Protein AF-A0A8H6XBQ9-F1 (afdb_monomer_lite)

Sequence (70 aa):
MAPTKSSPNVPKKKRSSGGLKKRKPTAYNKFMSEEMARLKAAGVEDGTARRTQATKNWNAHGKADSSSSP

Radius of gyration: 23.05 Å; chains: 1; bounding box: 31×80×33 Å

Foldseek 3Di:
DDDDDDDPDDPPPPPPPPPPPPPDQDPLRVQLVVQLVVVVVVVPPDPVVSSVVSVVVVVVVVVVVVPPDD

Structure (mmCIF, N/CA/C/O backbone):
data_AF-A0A8H6XBQ9-F1
#
_entry.id   AF-A0A8H6XBQ9-F1
#
loop_
_atom_site.group_PDB
_atom_site.id
_atom_site.type_symbol
_atom_site.label_atom_id
_atom_site.label_alt_id
_atom_site.label_comp_id
_atom_site.label_asym_id
_atom_site.label_entity_id
_atom_site.label_seq_id
_atom_site.pdbx_PDB_ins_code
_atom_site.Cartn_x
_atom_site.Cartn_y
_atom_site.Cartn_z
_atom_site.occupancy
_atom_site.B_iso_or_equiv
_atom_site.auth_seq_id
_atom_site.auth_comp_id
_atom_site.auth_asym_id
_atom_site.auth_atom_id
_atom_site.pdbx_PDB_model_num
ATOM 1 N N . MET A 1 1 ? -11.016 58.395 -5.309 1.00 43.66 1 MET A N 1
ATOM 2 C CA . MET A 1 1 ? -10.900 56.949 -5.010 1.00 43.66 1 MET A CA 1
ATOM 3 C C . MET A 1 1 ? -11.155 56.174 -6.293 1.00 43.66 1 MET A C 1
ATOM 5 O O . MET A 1 1 ? -12.286 56.163 -6.752 1.00 43.66 1 MET A O 1
ATOM 9 N N . ALA A 1 2 ? -10.113 55.613 -6.909 1.00 52.06 2 ALA A N 1
ATOM 10 C CA . ALA A 1 2 ? -10.237 54.763 -8.096 1.00 52.06 2 ALA A CA 1
ATOM 11 C C . ALA A 1 2 ? -10.155 53.282 -7.670 1.00 52.06 2 ALA A C 1
ATOM 13 O O . ALA A 1 2 ? -9.287 52.958 -6.852 1.00 52.06 2 ALA A O 1
ATOM 14 N N . PRO A 1 3 ? -11.041 52.393 -8.158 1.00 55.62 3 PRO A N 1
ATOM 15 C CA . PRO A 1 3 ? -11.024 50.987 -7.785 1.00 55.62 3 PRO A CA 1
ATOM 16 C C . PRO A 1 3 ? -9.882 50.225 -8.467 1.00 55.62 3 PRO A C 1
ATOM 18 O O . PRO A 1 3 ? -9.358 50.593 -9.517 1.00 55.62 3 PRO A O 1
ATOM 21 N N . THR A 1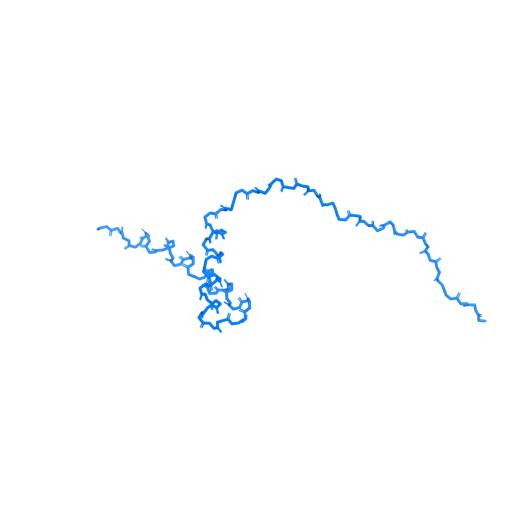 4 ? -9.478 49.164 -7.785 1.00 59.12 4 THR A N 1
ATOM 22 C CA . THR A 1 4 ? -8.258 48.384 -7.947 1.00 59.12 4 THR A CA 1
ATOM 23 C C . THR A 1 4 ? -8.323 47.339 -9.067 1.00 59.12 4 THR A C 1
ATOM 25 O O . THR A 1 4 ? -9.356 46.734 -9.321 1.00 59.12 4 THR A O 1
ATOM 28 N N . LYS A 1 5 ? -7.142 47.090 -9.659 1.00 58.94 5 LYS A N 1
ATOM 29 C CA . LYS A 1 5 ? -6.642 45.834 -10.258 1.00 58.94 5 LYS A CA 1
ATOM 30 C C . LYS A 1 5 ? -7.614 45.011 -11.120 1.00 58.94 5 LYS A C 1
ATOM 32 O O . LYS A 1 5 ? -8.352 44.170 -10.623 1.00 58.94 5 LYS A O 1
ATOM 37 N N . SER A 1 6 ? -7.392 45.057 -12.431 1.00 53.47 6 SER A N 1
ATOM 38 C CA . SER A 1 6 ? -7.649 43.916 -13.313 1.00 53.47 6 SER A CA 1
ATOM 39 C C . SER A 1 6 ? -6.453 43.744 -14.244 1.00 53.47 6 SER A C 1
ATOM 41 O O . SER A 1 6 ? -6.243 44.544 -15.148 1.00 53.47 6 SER A O 1
ATOM 43 N N . SER A 1 7 ? -5.622 42.737 -13.968 1.00 59.75 7 SER A N 1
ATOM 44 C CA . SER A 1 7 ? -4.614 42.245 -14.910 1.00 59.75 7 SER A CA 1
ATOM 45 C C . SER A 1 7 ? -5.182 40.973 -15.542 1.00 59.75 7 SER A C 1
ATOM 47 O O . SER A 1 7 ? -5.294 39.964 -14.840 1.00 59.75 7 SER A O 1
ATOM 49 N N . PRO A 1 8 ? -5.602 40.989 -16.819 1.00 63.53 8 PRO A N 1
ATOM 50 C CA . PRO A 1 8 ? -6.243 39.844 -17.438 1.00 63.53 8 PRO A CA 1
ATOM 51 C C . PRO A 1 8 ? -5.269 39.155 -18.397 1.00 63.53 8 PRO A C 1
ATOM 53 O O . PRO A 1 8 ? -5.452 39.225 -19.605 1.00 63.53 8 PRO A O 1
ATOM 56 N N . ASN A 1 9 ? -4.216 38.495 -17.903 1.00 56.09 9 ASN A N 1
ATOM 57 C CA . ASN A 1 9 ? -3.498 37.518 -18.733 1.00 56.09 9 ASN A CA 1
ATOM 58 C C . ASN A 1 9 ? -2.580 36.592 -17.927 1.00 56.09 9 ASN A C 1
ATOM 60 O O . ASN A 1 9 ? -1.358 36.702 -17.958 1.00 56.09 9 ASN A O 1
ATOM 64 N N . VAL A 1 10 ? -3.162 35.642 -17.200 1.00 63.97 10 VAL A N 1
ATOM 65 C CA . VAL A 1 10 ? -2.413 34.437 -16.825 1.00 63.97 10 VAL A CA 1
ATOM 66 C C . VAL A 1 10 ? -3.088 33.272 -17.535 1.00 63.97 10 VAL A C 1
ATOM 68 O O . VAL A 1 10 ? -4.196 32.890 -17.146 1.00 63.97 10 VAL A O 1
ATOM 71 N N . PRO A 1 11 ? -2.484 32.716 -18.600 1.00 61.78 11 PRO A N 1
ATOM 72 C CA . PRO A 1 11 ? -3.006 31.518 -19.230 1.00 61.78 11 PRO A CA 1
ATOM 73 C C . PRO A 1 11 ? -3.084 30.425 -18.165 1.00 61.78 11 PRO A C 1
ATOM 75 O O . PRO A 1 11 ? -2.069 30.032 -17.584 1.00 61.78 11 PRO A O 1
ATOM 78 N N . LYS A 1 12 ? -4.297 29.939 -17.875 1.00 65.06 12 LYS A N 1
ATOM 79 C CA . LYS A 1 12 ? -4.500 28.774 -17.008 1.00 65.06 12 LYS A CA 1
ATOM 80 C C . LYS A 1 12 ? -3.724 27.614 -17.627 1.00 65.06 12 LYS A C 1
ATOM 82 O O . LYS A 1 12 ? -4.142 27.059 -18.642 1.00 65.06 12 LYS A O 1
ATOM 87 N N . LYS A 1 13 ? -2.577 27.278 -17.032 1.00 65.50 13 LYS A N 1
ATOM 88 C CA . LYS A 1 13 ? -1.719 26.164 -17.439 1.00 65.50 13 LYS A CA 1
ATOM 89 C C . LYS A 1 13 ? -2.575 24.898 -17.439 1.00 65.50 13 LYS A C 1
ATOM 91 O O . LYS A 1 13 ? -2.905 24.373 -16.376 1.00 65.50 13 LYS A O 1
ATOM 96 N N . LYS A 1 14 ? -2.993 24.438 -18.625 1.00 62.56 14 LYS A N 1
ATOM 97 C CA . LYS A 1 14 ? -3.689 23.159 -18.780 1.00 62.56 14 LYS A CA 1
ATOM 98 C C . LYS A 1 14 ? -2.753 22.097 -18.211 1.00 62.56 14 LYS A C 1
ATOM 100 O O . LYS A 1 14 ? -1.660 21.902 -18.737 1.00 62.56 14 LYS A O 1
ATOM 105 N N . ARG A 1 15 ? -3.137 21.458 -17.100 1.00 63.06 15 ARG A N 1
ATOM 106 C CA . ARG A 1 15 ? -2.439 20.267 -16.607 1.00 63.06 15 ARG A CA 1
ATOM 107 C C . ARG A 1 15 ? -2.542 19.253 -17.731 1.00 63.06 15 ARG A C 1
ATOM 109 O O . ARG A 1 15 ? -3.637 18.777 -18.011 1.00 63.06 15 ARG A O 1
ATOM 116 N N . SER A 1 16 ? -1.428 18.997 -18.407 1.00 53.94 16 SER A N 1
ATOM 117 C CA . SER A 1 16 ? -1.338 17.997 -19.457 1.00 53.94 16 SER A CA 1
ATOM 118 C C . SER A 1 16 ? -1.867 16.684 -18.890 1.00 53.94 16 SER A C 1
ATOM 120 O O . SER A 1 16 ? -1.198 16.032 -18.089 1.00 53.94 16 SER A O 1
ATOM 122 N N . SER A 1 17 ? -3.079 16.291 -19.279 1.00 55.69 17 SER A N 1
ATOM 123 C CA . SER A 1 17 ? -3.567 14.923 -19.141 1.00 55.69 17 SER A CA 1
ATOM 124 C C . SER A 1 17 ? -2.842 14.087 -20.193 1.00 55.69 17 SER A C 1
ATOM 126 O O . SER A 1 17 ? -3.438 13.598 -21.149 1.00 55.69 17 SER A O 1
ATOM 128 N N . GLY A 1 18 ? -1.513 14.020 -20.074 1.00 48.94 18 GLY A N 1
ATOM 129 C CA . GLY A 1 18 ? -0.693 13.137 -20.879 1.00 48.94 18 GLY A CA 1
ATOM 130 C C . GLY A 1 18 ? -1.149 11.725 -20.566 1.00 48.94 18 GLY A C 1
ATOM 131 O O . GLY A 1 18 ? -1.019 11.279 -19.425 1.00 48.94 18 GLY A O 1
ATOM 132 N N . GLY A 1 19 ? -1.750 11.070 -21.557 1.00 55.06 19 GLY A N 1
ATOM 133 C CA . GLY A 1 19 ? -2.173 9.679 -21.506 1.00 55.06 19 GLY A CA 1
ATOM 134 C C . GLY A 1 19 ? -0.965 8.781 -21.291 1.00 55.06 19 GLY A C 1
ATOM 135 O O . GLY A 1 19 ? -0.424 8.200 -22.227 1.00 55.06 19 GLY A O 1
ATOM 136 N N . LEU A 1 20 ? -0.519 8.680 -20.043 1.00 57.19 20 LEU A N 1
ATOM 137 C CA . LEU A 1 20 ? 0.467 7.707 -19.636 1.00 57.19 20 LEU A CA 1
ATOM 138 C C . LEU A 1 20 ? -0.249 6.360 -19.730 1.00 57.19 20 LEU A C 1
ATOM 140 O O . LEU A 1 20 ? -1.084 6.051 -18.877 1.00 57.19 20 LEU A O 1
ATOM 144 N N . LYS A 1 21 ? 0.013 5.604 -20.812 1.00 64.06 21 LYS A N 1
ATOM 145 C CA . LYS A 1 21 ? -0.406 4.199 -20.965 1.00 64.06 21 LYS A CA 1
ATOM 146 C C . LYS A 1 21 ? -0.318 3.554 -19.586 1.00 64.06 21 LYS A C 1
ATOM 148 O O . LYS A 1 21 ? 0.774 3.553 -19.015 1.00 64.06 21 LYS A O 1
ATOM 153 N N . LYS A 1 22 ? -1.455 3.111 -19.027 1.00 68.50 22 LYS A N 1
ATOM 154 C CA . LYS A 1 22 ? -1.539 2.604 -17.648 1.00 68.50 22 LYS A CA 1
ATOM 155 C C . LYS A 1 22 ? -0.437 1.559 -17.464 1.00 68.50 22 LYS A C 1
ATOM 157 O O . LYS A 1 22 ? -0.536 0.455 -17.998 1.00 68.50 22 LYS A O 1
ATOM 162 N N . ARG A 1 23 ? 0.657 1.937 -16.792 1.00 77.19 23 ARG A N 1
ATOM 163 C CA . ARG A 1 23 ? 1.781 1.028 -16.551 1.00 77.19 23 ARG A CA 1
ATOM 164 C C . ARG A 1 23 ? 1.237 -0.126 -15.722 1.00 77.19 23 ARG A C 1
ATOM 166 O O . ARG A 1 23 ? 0.441 0.101 -14.810 1.00 77.19 23 ARG A O 1
ATOM 173 N N . LYS A 1 24 ? 1.652 -1.353 -16.049 1.00 84.56 24 LYS A N 1
ATOM 174 C CA . LYS A 1 24 ? 1.285 -2.522 -15.244 1.00 84.56 24 LYS A CA 1
ATOM 175 C C . LYS A 1 24 ? 1.686 -2.241 -13.787 1.00 84.56 24 LYS A C 1
ATOM 177 O O . LYS A 1 24 ? 2.803 -1.761 -13.568 1.00 84.56 24 LYS A O 1
ATOM 182 N N . PRO A 1 25 ? 0.795 -2.477 -12.811 1.00 83.88 25 PRO A N 1
ATOM 183 C CA . PRO A 1 25 ? 1.127 -2.265 -11.412 1.00 83.88 25 PRO A CA 1
ATOM 184 C C . PRO A 1 25 ? 2.316 -3.155 -11.038 1.00 83.88 25 PRO A C 1
ATOM 186 O O . PRO A 1 25 ? 2.331 -4.349 -11.345 1.00 83.88 25 PRO A O 1
ATOM 189 N N . THR A 1 26 ? 3.325 -2.548 -10.413 1.00 89.38 26 THR A N 1
ATOM 190 C CA . THR A 1 26 ? 4.487 -3.254 -9.861 1.00 89.38 26 THR A CA 1
ATOM 191 C C . THR A 1 26 ? 4.047 -4.194 -8.734 1.00 89.38 26 THR A C 1
ATOM 193 O O . THR A 1 26 ? 2.946 -4.043 -8.201 1.00 89.38 26 THR A O 1
ATOM 196 N N . ALA A 1 27 ? 4.900 -5.146 -8.340 1.00 90.06 27 ALA A N 1
ATOM 197 C CA . ALA A 1 27 ? 4.623 -6.028 -7.199 1.00 90.06 27 ALA A CA 1
ATOM 198 C C . ALA A 1 27 ? 4.298 -5.226 -5.926 1.00 90.06 27 ALA A C 1
ATOM 200 O O . ALA A 1 27 ? 3.298 -5.496 -5.270 1.00 90.06 27 ALA A O 1
ATOM 201 N N . TYR A 1 28 ? 5.059 -4.156 -5.675 1.00 89.12 28 TYR A N 1
ATOM 202 C CA . TYR A 1 28 ? 4.783 -3.210 -4.594 1.00 89.12 28 TYR A CA 1
ATOM 203 C C . TYR A 1 28 ? 3.383 -2.589 -4.697 1.00 89.12 28 TYR A C 1
ATOM 205 O O . TYR A 1 28 ? 2.650 -2.561 -3.717 1.00 89.12 28 TYR A O 1
ATOM 213 N N . ASN A 1 29 ? 2.966 -2.123 -5.880 1.00 90.56 29 ASN A N 1
ATOM 214 C CA . ASN A 1 29 ? 1.641 -1.516 -6.043 1.00 90.56 29 ASN A CA 1
ATOM 215 C C . ASN A 1 29 ? 0.506 -2.521 -5.806 1.00 90.56 29 ASN A C 1
ATOM 217 O O . ASN A 1 29 ? -0.524 -2.140 -5.253 1.00 90.56 29 ASN A O 1
ATOM 221 N N . LYS A 1 30 ? 0.685 -3.782 -6.224 1.00 92.31 30 LYS A N 1
ATOM 222 C CA . LYS A 1 30 ? -0.285 -4.855 -5.964 1.00 92.31 30 LYS A CA 1
ATOM 223 C C . LYS A 1 30 ? -0.398 -5.127 -4.466 1.00 92.31 30 LYS A C 1
ATOM 225 O O . LYS A 1 30 ? -1.488 -4.999 -3.919 1.00 92.31 30 LYS A O 1
ATOM 230 N N . PHE A 1 31 ? 0.741 -5.350 -3.809 1.00 92.81 31 PHE A N 1
ATOM 231 C CA . PHE A 1 31 ? 0.810 -5.559 -2.366 1.00 92.81 31 PHE A CA 1
ATOM 232 C C . PHE A 1 31 ? 0.173 -4.403 -1.593 1.00 92.81 31 PHE A C 1
ATOM 234 O O . PHE A 1 31 ? -0.694 -4.616 -0.757 1.00 92.81 31 PHE A O 1
ATOM 241 N N . MET A 1 32 ? 0.541 -3.159 -1.908 1.00 92.38 32 MET A N 1
ATOM 242 C CA . MET A 1 32 ? -0.008 -1.993 -1.218 1.00 92.38 32 MET A CA 1
ATOM 243 C C . MET A 1 32 ? -1.519 -1.872 -1.413 1.00 92.38 32 MET A C 1
ATOM 245 O O . MET A 1 32 ? -2.209 -1.438 -0.499 1.00 92.38 32 MET A O 1
ATOM 249 N N . SER A 1 33 ? -2.053 -2.238 -2.580 1.00 91.88 33 SER A N 1
ATOM 250 C CA . SER A 1 33 ? -3.500 -2.224 -2.812 1.00 91.88 33 SER A CA 1
ATOM 251 C C . SER A 1 33 ? -4.222 -3.260 -1.948 1.00 91.88 33 SER A C 1
ATOM 253 O O . SER A 1 33 ? -5.245 -2.941 -1.343 1.00 91.88 33 SER A O 1
ATOM 255 N N . GLU A 1 34 ? -3.691 -4.479 -1.880 1.00 93.06 34 GLU A N 1
ATOM 256 C CA . GLU A 1 34 ? -4.253 -5.580 -1.091 1.00 93.06 34 GLU A CA 1
ATOM 257 C C . GLU A 1 34 ? -4.141 -5.298 0.413 1.00 93.06 34 GLU A C 1
ATOM 259 O O . GLU A 1 34 ? -5.135 -5.364 1.137 1.00 93.06 34 GLU A O 1
ATOM 264 N N . GLU A 1 35 ? -2.970 -4.865 0.876 1.00 92.81 35 GLU A N 1
ATOM 265 C CA . GLU A 1 35 ? -2.708 -4.605 2.291 1.00 92.81 35 GLU A CA 1
ATOM 266 C C . GLU A 1 35 ? -3.493 -3.390 2.802 1.00 92.81 35 GLU A C 1
ATOM 268 O O . GLU A 1 35 ? -4.049 -3.409 3.900 1.00 92.81 35 GLU A O 1
ATOM 273 N N . MET A 1 36 ? -3.647 -2.344 1.983 1.00 92.12 36 MET A N 1
ATOM 274 C CA . MET A 1 36 ? -4.516 -1.212 2.323 1.00 92.12 36 MET A CA 1
ATOM 275 C C . MET A 1 36 ? -5.998 -1.611 2.365 1.00 92.12 36 MET A C 1
ATOM 277 O O . MET A 1 36 ? -6.754 -1.018 3.132 1.00 92.12 36 MET A O 1
ATOM 281 N N . ALA A 1 37 ? -6.446 -2.586 1.573 1.00 93.00 37 ALA A N 1
ATOM 282 C CA . ALA A 1 37 ? -7.808 -3.106 1.687 1.00 93.00 37 ALA A CA 1
ATOM 283 C C . ALA A 1 37 ? -7.972 -3.935 2.972 1.00 93.00 37 ALA A C 1
ATOM 285 O O . ALA A 1 37 ? -8.938 -3.732 3.709 1.00 93.00 37 ALA A O 1
ATOM 286 N N . ARG A 1 38 ? -6.987 -4.784 3.294 1.00 92.69 38 ARG A N 1
ATOM 287 C CA . ARG A 1 38 ? -6.960 -5.605 4.513 1.00 92.69 38 ARG A CA 1
ATOM 288 C C . ARG A 1 38 ? -6.988 -4.752 5.778 1.00 92.69 38 ARG A C 1
ATOM 290 O O . ARG A 1 38 ? -7.810 -4.979 6.659 1.00 92.69 38 ARG A O 1
ATOM 297 N N . LEU A 1 39 ? -6.132 -3.734 5.853 1.00 92.94 39 LEU A N 1
ATOM 298 C CA . LEU A 1 39 ? -6.059 -2.836 7.006 1.00 92.94 39 LEU A CA 1
ATOM 299 C C . LEU A 1 39 ? -7.309 -1.957 7.137 1.00 92.94 39 LEU A C 1
ATOM 301 O O . LEU A 1 39 ? -7.727 -1.657 8.251 1.00 92.94 39 LEU A O 1
ATOM 305 N N . LYS A 1 40 ? -7.941 -1.581 6.016 1.00 92.19 40 LYS A N 1
ATOM 306 C CA . LYS A 1 40 ? -9.242 -0.902 6.048 1.00 92.19 40 LYS A CA 1
ATOM 307 C C . LYS A 1 40 ? -10.320 -1.819 6.631 1.00 92.19 40 LYS A C 1
ATOM 309 O O . LYS A 1 40 ? -11.063 -1.389 7.502 1.00 92.19 40 LYS A O 1
ATOM 314 N N . ALA A 1 41 ? -10.380 -3.074 6.182 1.00 91.12 41 ALA A N 1
ATOM 315 C CA . ALA A 1 41 ? -11.313 -4.068 6.713 1.00 91.12 41 ALA A CA 1
ATOM 316 C C . ALA A 1 41 ? -11.054 -4.386 8.198 1.00 91.12 41 ALA A C 1
ATOM 318 O O . ALA A 1 41 ? -11.990 -4.675 8.933 1.00 91.12 41 ALA A O 1
ATOM 319 N N . ALA A 1 42 ? -9.804 -4.267 8.653 1.00 90.31 42 ALA A N 1
ATOM 320 C CA . ALA A 1 42 ? -9.416 -4.401 10.057 1.00 90.31 42 ALA A CA 1
ATOM 321 C C . ALA A 1 42 ? -9.744 -3.165 10.927 1.00 90.31 42 ALA A C 1
ATOM 323 O O . ALA A 1 42 ? -9.412 -3.159 12.109 1.00 90.31 42 ALA A O 1
ATOM 324 N N . GLY A 1 43 ? -10.361 -2.115 10.367 1.00 89.56 43 GLY A N 1
ATOM 325 C CA . GLY A 1 43 ? -10.788 -0.925 11.112 1.00 89.56 43 GLY A CA 1
ATOM 326 C C . GLY A 1 43 ? -9.769 0.217 11.175 1.00 89.56 43 GLY A C 1
ATOM 327 O O . GLY A 1 43 ? -10.002 1.204 11.869 1.00 89.56 43 GLY A O 1
ATOM 328 N N . VAL A 1 44 ? -8.649 0.142 10.444 1.00 86.31 44 VAL A N 1
ATOM 329 C CA . VAL A 1 44 ? -7.706 1.270 10.338 1.00 86.31 44 VAL A CA 1
ATOM 330 C C . VAL A 1 44 ? -8.278 2.295 9.362 1.00 86.31 44 VAL A C 1
ATOM 332 O O . VAL A 1 44 ? -7.990 2.255 8.168 1.00 86.31 44 VAL A O 1
ATOM 335 N N . GLU A 1 45 ? -9.114 3.207 9.849 1.00 83.06 45 GLU A N 1
ATOM 336 C CA . GLU A 1 45 ? -9.794 4.242 9.051 1.00 83.06 45 GLU A CA 1
ATOM 337 C C . GLU A 1 45 ? -8.824 5.323 8.531 1.00 83.06 45 GLU A C 1
ATOM 339 O O . GLU A 1 45 ? -8.949 5.766 7.385 1.00 83.06 45 GLU A O 1
ATOM 344 N N . ASP A 1 46 ? -7.796 5.677 9.313 1.00 90.12 46 ASP A N 1
ATOM 345 C CA . ASP A 1 46 ? -6.796 6.685 8.941 1.00 90.12 46 ASP A CA 1
ATOM 346 C C . ASP A 1 46 ? -5.923 6.210 7.764 1.00 90.12 46 ASP A C 1
ATOM 348 O O . ASP A 1 46 ? -5.171 5.235 7.853 1.00 90.12 46 ASP A O 1
ATOM 352 N N . GLY A 1 47 ? -6.003 6.923 6.636 1.00 87.25 47 GLY A N 1
ATOM 353 C CA . GLY A 1 47 ? -5.281 6.574 5.411 1.00 87.25 47 GLY A CA 1
ATOM 354 C C . GLY A 1 47 ? -3.754 6.702 5.503 1.00 87.25 47 GLY A C 1
ATOM 355 O O . GLY A 1 47 ? -3.039 5.980 4.801 1.00 87.25 47 GLY A O 1
ATOM 356 N N . THR A 1 48 ? -3.239 7.580 6.364 1.00 90.31 48 THR A N 1
ATOM 357 C CA . THR A 1 48 ? -1.800 7.780 6.591 1.00 90.31 48 THR A CA 1
ATOM 358 C C . THR A 1 48 ? -1.236 6.681 7.484 1.00 90.31 48 THR A C 1
ATOM 360 O O . THR A 1 48 ? -0.197 6.093 7.157 1.00 90.31 48 THR A O 1
ATOM 363 N N . ALA A 1 49 ? -1.942 6.348 8.568 1.00 89.12 49 ALA A N 1
ATOM 364 C CA . ALA A 1 49 ? -1.587 5.235 9.446 1.00 89.12 49 ALA A CA 1
ATOM 365 C C . ALA A 1 49 ? -1.585 3.914 8.666 1.00 89.12 49 ALA A C 1
ATOM 367 O O . ALA A 1 49 ? -0.620 3.148 8.728 1.00 89.12 49 ALA A O 1
ATOM 368 N N . ARG A 1 50 ? -2.609 3.710 7.828 1.00 92.56 50 ARG A N 1
ATOM 369 C CA . ARG A 1 50 ? -2.737 2.529 6.973 1.00 92.56 50 ARG A CA 1
ATOM 370 C C . ARG A 1 50 ? -1.562 2.369 6.016 1.00 92.56 50 ARG A C 1
ATOM 372 O O . ARG A 1 50 ? -0.980 1.292 5.929 1.00 92.56 50 ARG A O 1
ATOM 379 N N . ARG A 1 51 ? -1.168 3.453 5.337 1.00 91.94 51 ARG A N 1
ATOM 380 C CA . ARG A 1 51 ? -0.024 3.430 4.415 1.00 91.94 51 ARG A CA 1
ATOM 381 C C . ARG A 1 51 ? 1.275 3.144 5.160 1.00 91.94 51 ARG A C 1
ATOM 383 O O . ARG A 1 51 ? 2.067 2.340 4.689 1.00 91.94 51 ARG A O 1
ATOM 390 N N . THR A 1 52 ? 1.475 3.761 6.322 1.00 93.12 52 THR A N 1
ATOM 391 C CA . THR A 1 52 ? 2.655 3.520 7.164 1.00 93.12 52 THR A CA 1
ATOM 392 C C . THR A 1 52 ? 2.760 2.051 7.570 1.00 93.12 52 THR A C 1
ATOM 394 O O . THR A 1 52 ? 3.834 1.461 7.471 1.00 93.12 52 THR A O 1
ATOM 397 N N . GLN A 1 53 ? 1.651 1.444 7.990 1.00 91.69 53 GLN A N 1
ATOM 398 C CA . GLN A 1 53 ? 1.613 0.039 8.383 1.00 91.69 53 GLN A CA 1
ATOM 399 C C . GLN A 1 53 ? 1.805 -0.902 7.188 1.00 91.69 53 GLN A C 1
ATOM 401 O O . GLN A 1 53 ? 2.613 -1.822 7.274 1.00 91.69 53 GLN A O 1
ATOM 406 N N . ALA A 1 54 ? 1.168 -0.627 6.048 1.00 92.88 54 ALA A N 1
ATOM 407 C CA . ALA A 1 54 ? 1.380 -1.397 4.825 1.00 92.88 54 ALA A CA 1
ATOM 408 C C . ALA A 1 54 ? 2.854 -1.355 4.374 1.00 92.88 54 ALA A C 1
ATOM 410 O O . ALA A 1 54 ? 3.443 -2.395 4.092 1.00 92.88 54 ALA A O 1
ATOM 411 N N . THR A 1 55 ? 3.508 -0.188 4.406 1.00 91.62 55 THR A N 1
ATOM 412 C CA . THR A 1 55 ? 4.941 -0.076 4.084 1.00 91.62 55 THR A CA 1
ATOM 413 C C . THR A 1 55 ? 5.822 -0.857 5.067 1.00 91.62 55 THR A C 1
ATOM 415 O O . THR A 1 55 ? 6.790 -1.495 4.649 1.00 91.62 55 THR A O 1
ATOM 418 N N . LYS A 1 56 ? 5.497 -0.850 6.370 1.00 92.00 56 LYS A N 1
ATOM 419 C CA . LYS A 1 56 ? 6.198 -1.680 7.368 1.00 92.00 56 LYS A CA 1
ATOM 420 C C . LYS A 1 56 ? 6.069 -3.170 7.037 1.00 92.00 56 LYS A C 1
ATOM 422 O O . LYS A 1 56 ? 7.076 -3.874 7.058 1.00 92.00 56 LYS A O 1
ATOM 427 N N . ASN A 1 57 ? 4.871 -3.619 6.667 1.00 90.75 57 ASN A N 1
ATOM 428 C CA . ASN A 1 57 ? 4.599 -5.014 6.319 1.00 90.75 57 ASN A CA 1
ATOM 429 C C . ASN A 1 57 ? 5.324 -5.435 5.029 1.00 90.75 57 ASN A C 1
ATOM 431 O O . ASN A 1 57 ? 5.882 -6.527 4.981 1.00 90.75 57 ASN A O 1
ATOM 435 N N . TRP A 1 58 ? 5.415 -4.553 4.026 1.00 90.62 58 TRP A N 1
ATOM 436 C CA . TRP A 1 58 ? 6.217 -4.795 2.818 1.00 90.62 58 TRP A CA 1
ATOM 437 C C . TRP A 1 58 ? 7.703 -5.015 3.137 1.00 90.62 58 TRP A C 1
ATOM 439 O O . TRP A 1 58 ? 8.319 -5.971 2.665 1.00 90.62 58 TRP A O 1
ATOM 449 N N . ASN A 1 59 ? 8.284 -4.152 3.977 1.00 88.69 59 ASN A N 1
ATOM 450 C CA . ASN A 1 59 ? 9.687 -4.269 4.378 1.00 88.69 59 ASN A CA 1
ATOM 451 C C . ASN A 1 59 ? 9.952 -5.525 5.226 1.00 88.69 59 ASN A C 1
ATOM 453 O O . ASN A 1 59 ? 11.035 -6.103 5.137 1.00 88.69 59 ASN A O 1
ATOM 457 N N . ALA A 1 60 ? 8.979 -5.952 6.037 1.00 87.00 60 ALA A N 1
ATOM 458 C CA . ALA A 1 60 ? 9.055 -7.199 6.794 1.00 87.00 60 ALA A CA 1
ATOM 459 C C . ALA A 1 60 ? 8.989 -8.431 5.875 1.00 87.00 60 ALA A C 1
ATOM 461 O O . ALA A 1 60 ? 9.785 -9.350 6.048 1.00 87.00 60 ALA A O 1
ATOM 462 N N . HIS A 1 61 ? 8.122 -8.412 4.855 1.00 71.81 61 HIS A N 1
ATOM 463 C CA . HIS A 1 61 ? 8.050 -9.460 3.830 1.00 71.81 61 HIS A CA 1
ATOM 464 C C . HIS A 1 61 ? 9.397 -9.676 3.128 1.00 71.81 61 HIS A C 1
ATOM 466 O O . HIS A 1 61 ? 9.845 -10.809 3.005 1.00 71.81 61 HIS A O 1
ATOM 472 N N . GLY A 1 62 ? 10.091 -8.598 2.744 1.00 67.81 62 GLY A N 1
ATOM 473 C CA . GLY A 1 62 ? 11.423 -8.706 2.134 1.00 67.81 62 GLY A CA 1
ATOM 474 C C . GLY A 1 62 ? 12.509 -9.245 3.078 1.00 67.81 62 GLY A C 1
ATOM 475 O O . GLY A 1 62 ? 13.496 -9.814 2.618 1.00 67.81 62 GLY A O 1
ATOM 476 N N . LYS A 1 63 ? 12.342 -9.091 4.400 1.00 58.78 63 LYS A N 1
ATOM 477 C CA . LYS A 1 63 ? 13.276 -9.631 5.402 1.00 58.78 63 LYS A CA 1
ATOM 478 C C . LYS A 1 63 ? 13.002 -11.091 5.757 1.00 58.78 63 LYS A C 1
ATOM 480 O O . LYS A 1 63 ? 13.965 -11.795 6.032 1.00 58.78 63 LYS A O 1
ATOM 485 N N . ALA A 1 64 ? 11.749 -11.548 5.713 1.00 57.47 64 ALA A N 1
ATOM 486 C CA . ALA A 1 64 ? 11.386 -12.934 6.019 1.00 57.47 64 ALA A CA 1
ATOM 487 C C . ALA A 1 64 ? 12.023 -13.939 5.038 1.00 57.47 64 ALA A C 1
ATOM 489 O O . ALA A 1 64 ? 12.525 -14.973 5.474 1.00 57.47 64 ALA A O 1
ATOM 490 N N . ASP A 1 65 ? 12.111 -13.585 3.751 1.00 51.91 65 ASP A N 1
ATOM 491 C CA . ASP A 1 65 ? 12.846 -14.361 2.736 1.00 51.91 65 ASP A CA 1
ATOM 492 C C . ASP A 1 65 ? 14.377 -14.295 2.911 1.00 51.91 65 ASP A C 1
ATOM 494 O O . ASP A 1 65 ? 15.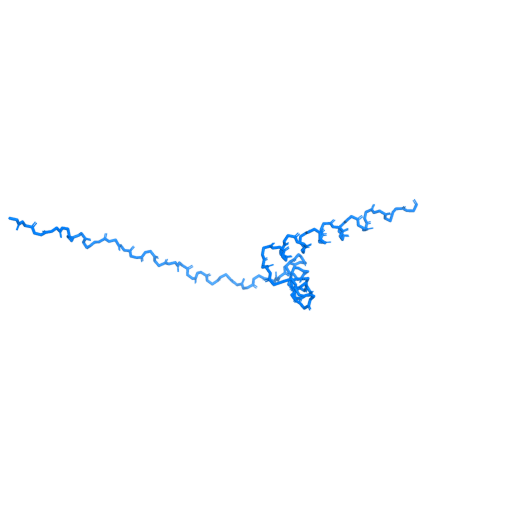095 -15.178 2.459 1.00 51.91 65 ASP A O 1
ATOM 498 N N . SER A 1 66 ? 14.900 -13.275 3.602 1.00 52.62 66 SER A N 1
ATOM 499 C CA . SER A 1 66 ? 16.343 -13.137 3.874 1.00 52.62 66 SER A CA 1
ATOM 500 C C . SER A 1 66 ? 16.788 -13.846 5.160 1.00 52.62 66 SER A C 1
ATOM 502 O O . SER A 1 66 ? 17.984 -13.999 5.395 1.00 52.6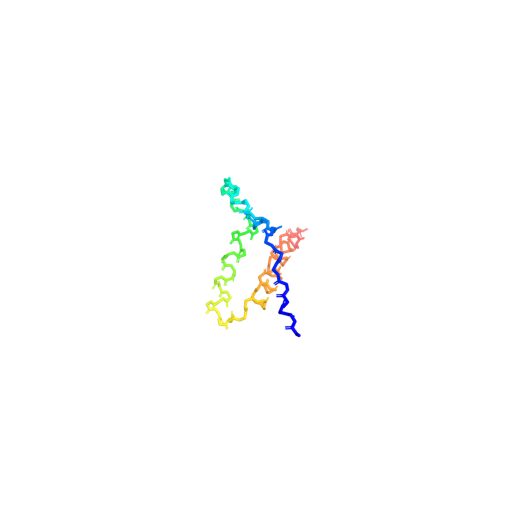2 66 SER A O 1
ATOM 504 N N . SER A 1 67 ? 15.844 -14.232 6.024 1.00 53.00 67 SER A N 1
ATOM 505 C CA . SER A 1 67 ? 16.102 -14.936 7.289 1.00 53.00 67 SER A CA 1
ATOM 506 C C . SER A 1 67 ? 15.898 -16.452 7.204 1.00 53.00 67 SER A C 1
ATOM 508 O O . SER A 1 67 ? 16.015 -17.132 8.218 1.00 53.00 67 SER A O 1
ATOM 510 N N . SER A 1 68 ? 15.614 -16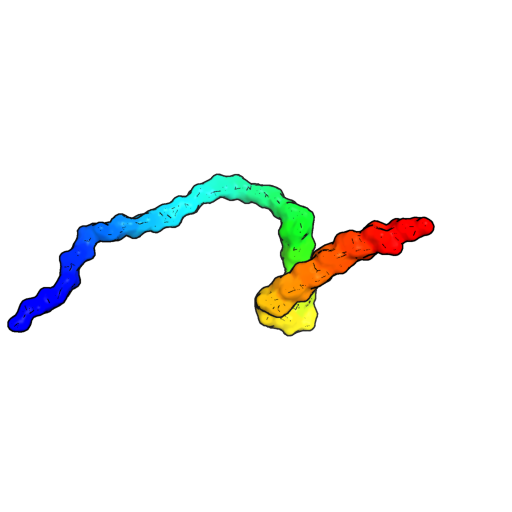.988 6.014 1.00 50.22 68 SER A N 1
ATO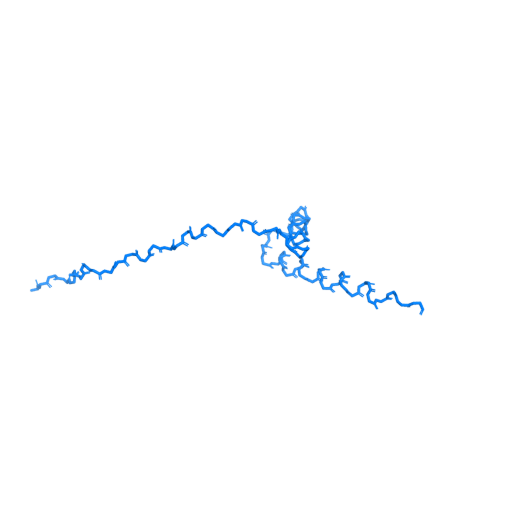M 511 C CA . SER A 1 68 ? 15.626 -18.428 5.743 1.00 50.22 68 SER A CA 1
ATOM 512 C C . SER A 1 68 ? 16.869 -18.776 4.920 1.00 50.22 68 SER A C 1
ATOM 514 O O . SER A 1 68 ? 16.793 -19.095 3.739 1.00 50.22 68 SER A O 1
ATOM 516 N N . SER A 1 69 ? 18.037 -18.652 5.550 1.00 40.88 69 SER A N 1
ATOM 517 C CA . SER A 1 69 ? 19.256 -19.325 5.090 1.00 40.88 69 SER A CA 1
ATOM 518 C C . SER A 1 69 ? 19.479 -20.533 6.011 1.00 40.88 69 SER A C 1
ATOM 520 O O . SER A 1 69 ? 19.412 -20.334 7.227 1.00 40.88 69 SER A O 1
ATOM 522 N N . PRO A 1 70 ? 19.646 -21.754 5.464 1.00 53.88 70 PRO A N 1
ATOM 523 C CA . PRO A 1 70 ? 19.821 -22.992 6.230 1.00 53.88 70 PRO A CA 1
ATOM 524 C C . PRO A 1 70 ? 21.102 -23.020 7.070 1.00 53.88 70 PRO A C 1
ATOM 526 O O . PRO A 1 70 ? 22.067 -22.304 6.714 1.00 53.88 70 PRO A O 1
#

Organism: NCBI:txid230812

pLDDT: mean 75.27, 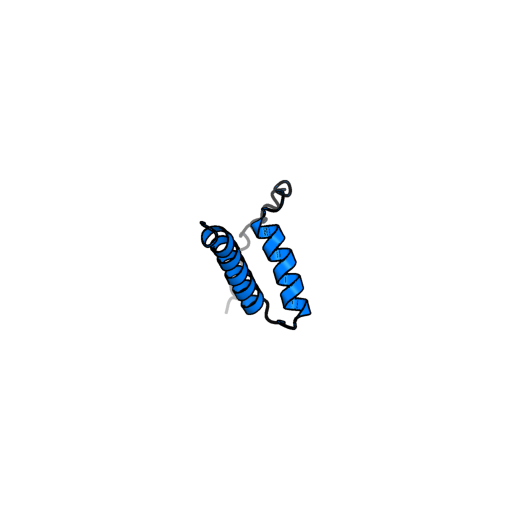std 16.98, range [40.88, 93.12]

Secondary structure (DSSP, 8-state):
-PPP------------------PPPPHHHHHHHHHHHHHHHTT---HHHHHHHHHHHHHHHHHHTTS---